Protein AF-A0A3D2U5I5-F1 (afdb_monomer_lite)

pLDDT: mean 93.52, std 5.23, range [62.09, 98.0]

Secondary structure (DSSP, 8-state):
-EEEE-TT--EEEEES---SS---EEE--SS-HHHHHH-GGGTHHHHHHHHTT-EEEEE--TTSGGG--TTSPPHHHHHHHHHHTT--SSHHHHTT-

Radius of gyration: 14.45 Å; chains: 1; bounding box: 34×20×40 Å

Foldseek 3Di:
DDWDFDPLGFIKDKAADDDPDDAAEAEFEDAARVVCVVDCVNCVVQNVVNVVRHMYMYGHAQCHDPNNDPPADHDVSSVVVCVVVVHDRPVVVVSSD

Structure (mmCIF, N/CA/C/O backbone):
data_AF-A0A3D2U5I5-F1
#
_entry.id   AF-A0A3D2U5I5-F1
#
loop_
_atom_site.group_PDB
_atom_site.id
_atom_site.type_symbol
_atom_site.label_atom_id
_atom_site.label_alt_id
_atom_site.label_comp_id
_atom_site.label_asym_id
_atom_site.label_entity_id
_atom_site.label_seq_id
_atom_site.pdbx_PDB_ins_code
_atom_site.Cartn_x
_atom_site.Cartn_y
_atom_site.Cartn_z
_atom_site.occupancy
_atom_site.B_iso_or_equiv
_atom_site.auth_seq_id
_atom_site.auth_comp_id
_atom_site.auth_asym_id
_atom_site.auth_atom_id
_atom_site.pdbx_PDB_model_num
ATOM 1 N N . MET A 1 1 ? -1.326 -9.517 9.869 1.00 94.31 1 MET A N 1
ATOM 2 C CA . MET A 1 1 ? -2.104 -8.443 9.210 1.00 94.31 1 MET A CA 1
ATOM 3 C C . MET A 1 1 ? -3.236 -9.065 8.402 1.00 94.31 1 MET A C 1
ATOM 5 O O . MET A 1 1 ? -3.053 -10.178 7.924 1.00 94.31 1 MET A O 1
ATOM 9 N N . ARG A 1 2 ? -4.397 -8.410 8.249 1.00 96.88 2 ARG A N 1
ATOM 10 C CA . ARG A 1 2 ? -5.424 -8.874 7.295 1.00 96.88 2 ARG A CA 1
ATOM 11 C C . ARG A 1 2 ? -5.092 -8.328 5.914 1.00 96.88 2 ARG A C 1
ATOM 13 O O . ARG A 1 2 ? -4.820 -7.141 5.803 1.00 96.88 2 ARG A O 1
ATOM 20 N N . VAL A 1 3 ? -5.119 -9.168 4.888 1.00 97.06 3 VAL A N 1
ATOM 21 C CA . VAL A 1 3 ? -4.937 -8.729 3.500 1.00 97.06 3 VAL A CA 1
ATOM 22 C C . VAL A 1 3 ? -6.305 -8.670 2.843 1.00 97.06 3 VAL A C 1
ATOM 24 O O . VAL A 1 3 ? -7.016 -9.670 2.804 1.00 97.06 3 VAL A O 1
ATOM 27 N N . LEU A 1 4 ? -6.668 -7.488 2.367 1.00 95.81 4 LEU A N 1
ATOM 28 C CA . LEU A 1 4 ? -7.960 -7.174 1.778 1.00 95.81 4 LEU A CA 1
ATOM 29 C C . LEU A 1 4 ? -7.758 -6.619 0.365 1.00 95.81 4 LEU A C 1
ATOM 31 O O . LEU A 1 4 ? -6.634 -6.354 -0.070 1.00 95.81 4 LEU A O 1
ATOM 35 N N . GLN A 1 5 ? -8.862 -6.454 -0.352 1.00 94.06 5 GLN A N 1
ATOM 36 C CA . GLN A 1 5 ? -8.881 -5.856 -1.677 1.00 94.06 5 GLN A CA 1
ATOM 37 C C . GLN A 1 5 ? -10.080 -4.911 -1.777 1.00 94.06 5 GLN A C 1
ATOM 39 O O . GLN A 1 5 ? -11.144 -5.229 -1.248 1.00 94.06 5 GLN A O 1
ATOM 44 N N . THR A 1 6 ? -9.901 -3.749 -2.406 1.00 91.06 6 THR A N 1
ATOM 45 C CA . THR A 1 6 ? -11.020 -2.871 -2.783 1.00 91.06 6 THR A CA 1
ATOM 46 C C . THR A 1 6 ? -11.841 -3.511 -3.907 1.00 91.06 6 THR A C 1
ATOM 48 O O . THR A 1 6 ? -11.330 -4.362 -4.642 1.00 91.06 6 THR A O 1
ATOM 51 N N . ASP A 1 7 ? -13.083 -3.062 -4.097 1.00 91.38 7 ASP A N 1
ATOM 52 C CA . ASP A 1 7 ? -13.950 -3.539 -5.189 1.00 91.38 7 ASP A CA 1
ATOM 53 C C . ASP A 1 7 ? -13.307 -3.312 -6.571 1.00 91.38 7 ASP A C 1
ATOM 55 O O . ASP A 1 7 ? -13.447 -4.131 -7.478 1.00 91.38 7 ASP A O 1
ATOM 59 N N . ASN A 1 8 ? -12.511 -2.244 -6.697 1.00 86.69 8 ASN A N 1
ATOM 60 C CA . ASN A 1 8 ? -11.788 -1.869 -7.914 1.00 86.69 8 ASN A CA 1
ATOM 61 C C . ASN A 1 8 ? -10.384 -2.507 -8.029 1.00 86.69 8 ASN A C 1
ATOM 63 O O . ASN A 1 8 ? -9.644 -2.224 -8.974 1.00 86.69 8 ASN A O 1
ATOM 67 N N . GLY A 1 9 ? -10.002 -3.388 -7.098 1.00 88.44 9 GLY A N 1
ATOM 68 C CA . GLY A 1 9 ? -8.855 -4.285 -7.257 1.00 88.44 9 GLY A CA 1
ATOM 69 C C . GLY A 1 9 ? -7.554 -3.899 -6.546 1.00 88.44 9 GLY A C 1
ATOM 70 O O . GLY A 1 9 ? -6.567 -4.626 -6.677 1.00 88.44 9 GLY A O 1
ATOM 71 N N . THR A 1 10 ? -7.508 -2.811 -5.773 1.00 90.69 10 THR A N 1
ATOM 72 C CA . THR A 1 10 ? -6.322 -2.463 -4.972 1.00 90.69 10 THR A CA 1
ATOM 73 C C . THR A 1 10 ? -6.191 -3.418 -3.792 1.00 90.69 10 THR A C 1
ATOM 75 O O . THR A 1 10 ? -7.027 -3.424 -2.890 1.00 90.69 10 THR A O 1
ATOM 78 N N . ARG A 1 11 ? -5.121 -4.220 -3.778 1.00 94.12 11 ARG A N 1
ATOM 79 C CA . ARG A 1 11 ? -4.747 -5.077 -2.645 1.00 94.12 11 ARG A CA 1
ATOM 80 C C . ARG A 1 11 ? -4.055 -4.250 -1.563 1.00 94.12 11 ARG A C 1
ATOM 82 O O . ARG A 1 11 ? -3.121 -3.511 -1.861 1.00 94.12 11 ARG A O 1
ATOM 89 N N . PHE A 1 12 ? -4.459 -4.431 -0.309 1.00 95.75 12 PHE A N 1
ATOM 90 C CA . PHE A 1 12 ? -3.869 -3.730 0.829 1.00 95.75 12 PHE A CA 1
ATOM 91 C C . PHE A 1 12 ? -3.838 -4.598 2.093 1.00 95.75 12 PHE A C 1
ATOM 93 O O . PHE A 1 12 ? -4.630 -5.524 2.265 1.00 95.75 12 PHE A O 1
ATOM 100 N N . GLY A 1 13 ? -2.897 -4.306 2.984 1.00 96.94 13 GLY A N 1
ATOM 101 C CA . GLY A 1 13 ? -2.819 -4.858 4.329 1.00 96.94 13 GLY A CA 1
ATOM 102 C C . GLY A 1 13 ? -3.473 -3.928 5.351 1.00 96.94 13 GLY A C 1
ATOM 103 O O . GLY A 1 13 ? -3.371 -2.708 5.238 1.00 96.94 13 GLY A O 1
ATOM 104 N N . LEU A 1 14 ? -4.140 -4.509 6.350 1.00 97.56 14 LEU A N 1
ATOM 105 C CA . LEU A 1 14 ? -4.865 -3.803 7.403 1.00 97.56 14 LEU A CA 1
ATOM 106 C C . LEU A 1 14 ? -4.572 -4.394 8.792 1.00 97.56 14 LEU A C 1
ATOM 108 O O . LEU A 1 14 ? -4.767 -5.597 9.025 1.00 97.56 14 LEU A O 1
ATOM 112 N N . PHE A 1 15 ? -4.195 -3.532 9.738 1.00 97.62 15 PHE A N 1
ATOM 113 C CA . PHE A 1 15 ? -4.412 -3.769 11.170 1.00 97.62 15 PHE A CA 1
ATOM 114 C C . PHE A 1 15 ? -5.477 -2.824 11.724 1.00 97.62 15 PHE A C 1
ATOM 116 O O . PHE A 1 15 ? -5.724 -1.747 11.180 1.00 97.62 15 PHE A O 1
ATOM 123 N N . GLY A 1 16 ? -6.082 -3.242 12.835 1.00 95.81 16 GLY A N 1
ATOM 124 C CA . GLY A 1 16 ? -7.203 -2.546 13.451 1.00 95.81 16 GLY A CA 1
ATOM 125 C C . GLY A 1 16 ? -8.528 -2.922 12.804 1.00 95.81 16 GLY A C 1
ATOM 126 O O . GLY A 1 16 ? -8.584 -3.639 11.799 1.00 95.81 16 GLY A O 1
ATOM 127 N N . GLU A 1 17 ? -9.609 -2.451 13.408 1.00 93.38 17 GLU A N 1
ATOM 128 C CA . GLU A 1 17 ? -10.974 -2.671 12.946 1.00 93.38 17 GLU A CA 1
ATOM 129 C C . GLU A 1 17 ? -11.660 -1.334 12.720 1.00 93.38 17 GLU A C 1
ATOM 131 O O . GLU A 1 17 ? -11.570 -0.423 13.545 1.00 93.38 17 GLU A O 1
ATOM 136 N N . ARG A 1 18 ? -12.358 -1.216 11.587 1.00 86.25 18 ARG A N 1
ATOM 137 C CA . ARG A 1 18 ? -13.132 -0.021 11.273 1.00 86.25 18 ARG A CA 1
ATOM 138 C C . ARG A 1 18 ? -14.289 0.086 12.261 1.00 86.25 18 ARG A C 1
ATOM 140 O O . ARG A 1 18 ? -15.181 -0.760 12.270 1.00 86.25 18 ARG A O 1
ATOM 147 N N . LYS A 1 19 ? -14.285 1.143 13.067 1.00 87.19 19 LYS A N 1
ATOM 148 C CA . LYS A 1 19 ? -15.392 1.475 13.966 1.00 87.19 19 LYS A CA 1
ATOM 149 C C . LYS A 1 19 ? -16.465 2.274 13.216 1.00 87.19 19 LYS A C 1
ATOM 151 O O . LYS A 1 19 ? -16.240 2.767 12.112 1.00 87.19 19 LYS A O 1
ATOM 156 N N . LYS A 1 20 ? -17.654 2.393 13.819 1.00 86.56 20 LYS A N 1
ATOM 157 C CA . LYS A 1 20 ? -18.737 3.258 13.303 1.00 86.56 20 LYS A CA 1
ATOM 158 C C . LYS A 1 20 ? -18.367 4.745 13.366 1.00 86.56 20 LYS A C 1
ATOM 160 O O . LYS A 1 20 ? -18.880 5.540 12.590 1.00 86.56 20 LYS A O 1
ATOM 165 N N . THR A 1 21 ? -17.488 5.107 14.296 1.00 87.44 21 THR A N 1
ATOM 166 C CA . THR A 1 21 ? -16.892 6.438 14.429 1.00 87.44 21 THR A CA 1
ATOM 167 C C . THR A 1 21 ? -15.617 6.542 13.593 1.00 87.44 21 THR A C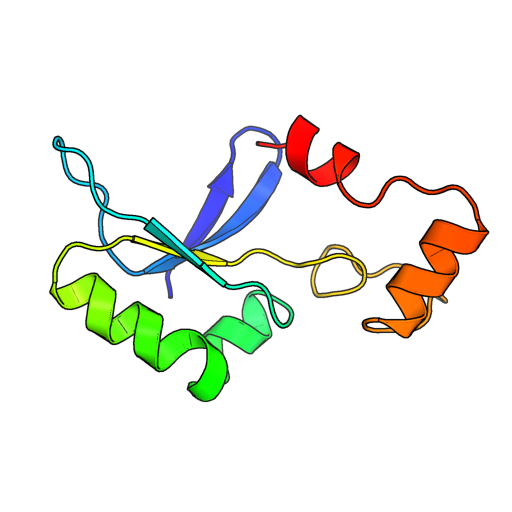 1
ATOM 169 O O . THR A 1 21 ? -15.019 5.522 13.250 1.00 87.44 21 THR A O 1
ATOM 172 N N . SER A 1 22 ? -15.168 7.765 13.297 1.00 90.06 22 SER A N 1
ATOM 173 C CA . SER A 1 22 ? -13.877 7.978 12.631 1.00 90.06 22 SER A CA 1
ATOM 174 C C . SER A 1 22 ? -12.735 7.345 13.437 1.00 90.06 22 SER A C 1
ATOM 176 O O . SER A 1 22 ? -12.683 7.498 14.660 1.00 90.06 22 SER A O 1
ATOM 178 N N . SER A 1 23 ? -11.837 6.642 12.747 1.00 94.25 23 SER A N 1
ATOM 179 C CA . SER A 1 23 ? -10.591 6.117 13.305 1.00 94.25 23 SER A CA 1
ATOM 180 C C . SER A 1 23 ? -9.417 6.840 12.648 1.00 94.25 23 SER A C 1
ATOM 182 O O . SER A 1 23 ? -9.366 6.900 11.414 1.00 94.25 23 SER A O 1
ATOM 184 N N . PRO A 1 24 ? -8.449 7.357 13.424 1.00 95.94 24 PRO A N 1
ATOM 185 C CA . PRO A 1 24 ? -7.210 7.851 12.843 1.00 95.94 24 PRO A CA 1
ATOM 186 C C . PRO A 1 24 ? -6.529 6.718 12.066 1.00 95.94 24 PRO A C 1
ATOM 188 O O . PRO A 1 24 ? -6.542 5.559 12.489 1.00 95.94 24 PRO A O 1
ATOM 191 N N . THR A 1 25 ? -5.990 7.046 10.893 1.00 96.81 25 THR A N 1
ATOM 192 C CA . THR A 1 25 ? -5.433 6.058 9.963 1.00 96.81 25 THR A CA 1
ATOM 193 C C . THR A 1 25 ? -3.975 6.377 9.673 1.00 96.81 25 THR A C 1
ATOM 195 O O . THR A 1 25 ? -3.653 7.480 9.236 1.00 96.81 25 THR A O 1
ATOM 198 N N . PHE A 1 26 ? -3.101 5.404 9.911 1.00 96.81 26 PHE A N 1
ATOM 199 C CA . PHE A 1 26 ? -1.677 5.477 9.635 1.00 96.81 26 PHE A CA 1
ATOM 200 C C . PHE A 1 26 ? -1.349 4.681 8.370 1.00 96.81 26 PHE A C 1
ATOM 202 O O . PHE A 1 26 ? -1.509 3.461 8.332 1.00 96.81 26 PHE A O 1
ATOM 209 N N . PHE A 1 27 ? -0.900 5.380 7.331 1.00 95.62 27 PHE A N 1
ATOM 210 C CA . PHE A 1 27 ? -0.488 4.775 6.068 1.00 95.62 27 PHE A CA 1
ATOM 211 C C . PHE A 1 27 ? 1.027 4.574 6.049 1.00 95.62 27 PHE A C 1
ATOM 213 O O . PHE A 1 27 ? 1.773 5.528 6.268 1.00 95.62 27 PHE A O 1
ATOM 220 N N . VAL A 1 28 ? 1.480 3.352 5.763 1.00 96.25 28 VAL A N 1
ATOM 221 C CA . VAL A 1 28 ? 2.909 3.023 5.653 1.00 96.25 28 VAL A CA 1
ATOM 222 C C . VAL A 1 28 ? 3.169 2.223 4.387 1.00 96.25 28 VAL A C 1
ATOM 224 O O . VAL A 1 28 ? 2.607 1.146 4.188 1.00 96.25 28 VAL A O 1
ATOM 227 N N . PHE A 1 29 ? 4.068 2.731 3.549 1.00 92.81 29 PHE A N 1
ATOM 228 C CA . PHE A 1 29 ? 4.446 2.138 2.269 1.00 92.81 29 PHE A CA 1
ATOM 229 C C . PHE A 1 29 ? 5.968 1.989 2.241 1.00 92.81 29 PHE A C 1
ATOM 231 O O . PHE A 1 29 ? 6.677 2.992 2.202 1.00 92.81 29 PHE A O 1
ATOM 238 N N . ALA A 1 30 ? 6.475 0.756 2.307 1.00 94.00 30 ALA A N 1
ATOM 239 C CA . ALA A 1 30 ? 7.921 0.508 2.354 1.00 94.00 30 ALA A CA 1
ATOM 240 C C . ALA A 1 30 ? 8.365 -0.632 1.430 1.00 94.00 30 ALA A C 1
ATOM 242 O O . ALA A 1 30 ? 9.372 -0.506 0.743 1.00 94.00 30 ALA A O 1
ATOM 243 N N . THR A 1 31 ? 7.609 -1.728 1.396 1.00 95.75 31 THR A N 1
ATOM 244 C CA . THR A 1 31 ? 7.850 -2.892 0.535 1.00 95.75 31 THR A CA 1
ATOM 245 C C . THR A 1 31 ? 6.511 -3.565 0.194 1.00 95.75 31 THR A C 1
ATOM 247 O O . THR A 1 31 ? 5.455 -3.002 0.480 1.00 95.75 31 THR A O 1
ATOM 250 N N . SER A 1 32 ? 6.531 -4.744 -0.432 1.00 96.38 32 SER A N 1
ATOM 251 C CA . SER A 1 32 ? 5.333 -5.528 -0.748 1.00 96.38 32 SER A CA 1
ATOM 252 C C . SER A 1 32 ? 4.487 -5.811 0.498 1.00 96.38 32 SER A C 1
ATOM 254 O O . SER A 1 32 ? 5.027 -6.025 1.579 1.00 96.38 32 SER A O 1
ATOM 256 N N . VAL A 1 33 ? 3.163 -5.895 0.361 1.00 97.44 33 VAL A N 1
ATOM 257 C CA . VAL A 1 33 ? 2.240 -6.249 1.458 1.00 97.44 33 VAL A CA 1
ATOM 258 C C . VAL A 1 33 ? 2.643 -7.561 2.137 1.00 97.44 33 VAL A C 1
ATOM 260 O O . VAL A 1 33 ? 2.469 -7.709 3.348 1.00 97.44 33 VAL A O 1
ATOM 263 N N . ASP A 1 34 ? 3.201 -8.504 1.377 1.00 97.31 34 ASP A N 1
ATOM 264 C CA . ASP A 1 34 ? 3.677 -9.781 1.907 1.00 97.31 34 ASP A CA 1
ATOM 265 C C . ASP A 1 34 ? 4.907 -9.597 2.803 1.00 97.31 34 ASP A C 1
ATOM 267 O O . ASP A 1 34 ? 4.932 -10.119 3.919 1.00 97.31 34 ASP A O 1
ATOM 271 N N . ASP A 1 35 ? 5.877 -8.783 2.385 1.00 97.31 35 ASP A N 1
ATOM 272 C CA . ASP A 1 35 ? 7.044 -8.451 3.206 1.00 97.31 35 ASP A CA 1
ATOM 273 C C . ASP A 1 35 ? 6.671 -7.581 4.414 1.00 97.31 35 ASP A C 1
ATOM 275 O O . ASP A 1 35 ? 7.183 -7.808 5.510 1.00 97.31 35 ASP A O 1
ATOM 279 N N . MET A 1 36 ? 5.730 -6.643 4.255 1.00 97.56 36 MET A N 1
ATOM 280 C CA . MET A 1 36 ? 5.175 -5.854 5.362 1.00 97.56 36 MET A CA 1
ATOM 281 C C . MET A 1 36 ? 4.520 -6.765 6.419 1.00 97.56 36 MET A C 1
ATOM 283 O O . MET A 1 36 ? 4.596 -6.486 7.614 1.00 97.56 36 MET A O 1
ATOM 287 N N . ASN A 1 37 ? 3.880 -7.869 6.002 1.00 95.69 37 ASN A N 1
ATOM 288 C CA . ASN A 1 37 ? 3.295 -8.863 6.910 1.00 95.69 37 ASN A CA 1
ATOM 289 C C . ASN A 1 37 ? 4.341 -9.812 7.516 1.00 95.69 37 ASN A C 1
ATOM 291 O O . ASN A 1 37 ? 4.118 -10.344 8.602 1.00 95.69 37 ASN A O 1
ATOM 295 N N . LYS A 1 38 ? 5.441 -10.061 6.800 1.00 96.69 38 LYS A N 1
ATOM 296 C CA . LYS A 1 38 ? 6.485 -11.009 7.197 1.00 96.69 38 LYS A CA 1
ATOM 297 C C . LYS A 1 38 ? 7.480 -10.408 8.186 1.00 96.69 38 LYS A C 1
ATOM 299 O O . LYS A 1 38 ? 7.865 -11.090 9.132 1.00 96.69 38 LYS A O 1
ATOM 304 N N . TYR A 1 39 ? 7.921 -9.172 7.962 1.00 96.69 39 TYR A N 1
ATOM 305 C CA . TYR A 1 39 ? 8.962 -8.542 8.770 1.00 96.69 39 TYR A CA 1
ATOM 306 C C . TYR A 1 39 ? 8.369 -7.515 9.729 1.00 96.69 39 TYR A C 1
ATOM 308 O O . TYR A 1 39 ? 7.76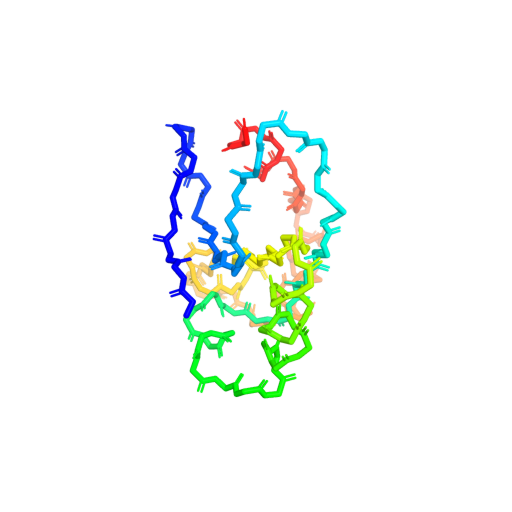5 -6.521 9.324 1.00 96.69 39 TYR A O 1
ATOM 316 N N . GLU A 1 40 ? 8.581 -7.746 11.023 1.00 94.62 40 GLU A N 1
ATOM 317 C CA . GLU A 1 40 ? 7.952 -6.956 12.085 1.00 94.62 40 GLU A CA 1
ATOM 318 C C . GLU A 1 40 ? 8.354 -5.482 12.063 1.00 94.62 40 GLU A C 1
ATOM 320 O O . GLU A 1 40 ? 7.520 -4.628 12.351 1.00 94.62 40 GLU A O 1
ATOM 325 N N . VAL A 1 41 ? 9.581 -5.172 11.629 1.00 96.06 41 VAL A N 1
ATOM 326 C CA . VAL A 1 41 ? 10.108 -3.797 11.548 1.00 96.06 41 VAL A CA 1
ATOM 327 C C . VAL A 1 41 ? 9.189 -2.838 10.782 1.00 96.06 41 VAL A C 1
ATOM 329 O O . VAL A 1 41 ? 9.160 -1.645 11.065 1.00 96.06 41 VAL A O 1
ATOM 332 N N . TYR A 1 42 ? 8.402 -3.346 9.832 1.00 95.56 42 TYR A N 1
ATOM 333 C CA . TYR A 1 42 ? 7.507 -2.525 9.019 1.00 95.56 42 TYR A CA 1
ATOM 334 C C . TYR A 1 42 ? 6.102 -2.358 9.601 1.00 95.56 42 TYR A C 1
ATOM 336 O O . TYR A 1 42 ? 5.340 -1.498 9.147 1.00 95.56 42 TYR A O 1
ATOM 344 N N . SER A 1 43 ? 5.724 -3.201 10.560 1.00 95.56 43 SER A N 1
ATOM 345 C CA . SER A 1 43 ? 4.324 -3.417 10.922 1.00 95.56 43 SER A CA 1
ATOM 346 C C . SER A 1 43 ? 4.072 -3.404 12.436 1.00 95.56 43 SER A C 1
ATOM 348 O O . SER A 1 43 ? 2.921 -3.278 12.859 1.00 95.56 43 SER A O 1
ATOM 350 N N . GLU A 1 44 ? 5.127 -3.412 13.257 1.00 96.62 44 GLU A N 1
ATOM 351 C CA . GLU A 1 44 ? 5.066 -3.341 14.719 1.00 96.62 44 GLU A CA 1
ATOM 352 C C . GLU A 1 44 ? 4.329 -2.090 15.211 1.00 96.62 44 GLU A C 1
ATOM 354 O O . GLU A 1 44 ? 3.344 -2.210 15.938 1.00 96.62 44 GLU A O 1
ATOM 359 N N . THR A 1 45 ? 4.713 -0.897 14.744 1.00 95.88 45 THR A N 1
ATOM 360 C CA . THR A 1 45 ? 4.023 0.352 15.111 1.00 95.88 45 THR A CA 1
ATOM 361 C C . THR A 1 45 ? 2.539 0.307 14.744 1.00 95.88 45 THR A C 1
ATOM 363 O O . THR A 1 45 ? 1.687 0.712 15.531 1.00 95.88 45 THR A O 1
ATOM 366 N N . GLY A 1 46 ? 2.205 -0.230 13.567 1.00 96.19 46 GLY A N 1
ATOM 367 C CA . GLY A 1 46 ? 0.820 -0.382 13.123 1.00 96.19 46 GLY A CA 1
ATOM 368 C C . GLY A 1 46 ? 0.002 -1.316 14.009 1.00 96.19 46 GLY A C 1
ATOM 369 O O . GLY A 1 46 ? -1.144 -1.018 14.343 1.00 96.19 46 GLY A O 1
ATOM 370 N N . ARG A 1 47 ? 0.606 -2.433 14.422 1.00 96.38 47 ARG A N 1
ATOM 371 C CA . ARG A 1 47 ? 0.013 -3.408 15.340 1.00 96.38 47 ARG A CA 1
ATOM 372 C C . ARG A 1 47 ? -0.245 -2.805 16.721 1.00 96.38 47 ARG A C 1
ATOM 374 O O . ARG A 1 47 ? -1.306 -3.065 17.285 1.00 96.38 47 ARG A O 1
ATOM 381 N N . GLU A 1 48 ? 0.662 -1.984 17.245 1.00 97.69 48 GLU A N 1
ATOM 382 C CA . GLU A 1 48 ? 0.462 -1.309 18.535 1.00 97.69 48 GLU A CA 1
ATOM 383 C C . GLU A 1 48 ? -0.608 -0.213 18.462 1.00 97.69 48 GLU A C 1
ATOM 385 O O . GLU A 1 48 ? -1.513 -0.174 19.296 1.00 97.69 48 GLU A O 1
ATOM 390 N N . LEU A 1 49 ? -0.583 0.628 17.425 1.00 96.81 49 LEU A N 1
ATOM 391 C CA . LEU A 1 49 ? -1.603 1.662 17.224 1.00 96.81 49 LEU A CA 1
ATOM 392 C C . LEU A 1 49 ? -3.002 1.062 17.017 1.00 96.81 49 LEU A C 1
ATOM 394 O O . LEU A 1 49 ? -3.994 1.604 17.513 1.00 96.81 49 LEU A O 1
ATOM 398 N N . ALA A 1 50 ? -3.098 -0.091 16.350 1.00 96.50 50 ALA A N 1
ATOM 399 C CA . ALA A 1 50 ? -4.360 -0.801 16.167 1.00 96.50 50 ALA A CA 1
ATOM 400 C C . ALA A 1 50 ? -5.040 -1.172 17.495 1.00 96.50 50 ALA A C 1
ATOM 402 O O . ALA A 1 50 ? -6.265 -1.069 17.602 1.00 96.50 50 ALA A O 1
ATOM 403 N N . LYS A 1 51 ? -4.267 -1.523 18.535 1.00 95.94 51 LYS A N 1
ATOM 404 C CA . LYS A 1 51 ? -4.800 -1.776 19.889 1.00 95.94 51 LYS A CA 1
ATOM 405 C C . LYS A 1 51 ? -5.444 -0.527 20.502 1.00 95.94 51 LYS A C 1
ATOM 407 O O . LYS A 1 51 ? -6.339 -0.645 21.331 1.00 95.94 51 LYS A O 1
ATOM 412 N N . GLN A 1 52 ? -5.040 0.664 20.056 1.00 95.62 52 GLN A N 1
ATOM 413 C CA . GLN A 1 52 ? -5.593 1.953 20.481 1.00 95.62 52 GLN A CA 1
ATOM 414 C C . GLN A 1 52 ? -6.732 2.455 19.574 1.00 95.62 52 GLN A C 1
ATOM 416 O O . GLN A 1 52 ? -7.200 3.582 19.714 1.00 95.62 52 GLN A O 1
ATOM 421 N N . GLY A 1 53 ? -7.213 1.629 18.640 1.00 95.44 53 GLY A N 1
ATOM 422 C CA . GLY A 1 53 ? -8.326 1.972 17.752 1.00 95.44 53 GLY A CA 1
ATOM 423 C C . GLY A 1 53 ? -7.936 2.738 16.487 1.00 95.44 53 GLY A C 1
ATOM 424 O O . GLY A 1 53 ? -8.831 3.228 15.790 1.00 95.44 53 GLY A O 1
ATOM 425 N N . TRP A 1 54 ? -6.639 2.820 16.180 1.00 97.25 54 TRP A N 1
ATOM 426 C CA . TRP A 1 54 ? -6.167 3.287 14.881 1.00 97.25 54 TRP A CA 1
ATOM 427 C C . TRP A 1 54 ? -6.378 2.219 13.810 1.00 97.25 54 TRP A C 1
ATOM 429 O O . TRP A 1 54 ? -6.442 1.019 14.089 1.00 97.25 54 TRP A O 1
ATOM 439 N N . LEU A 1 55 ? -6.430 2.668 12.563 1.00 98.00 55 LEU A N 1
ATOM 440 C CA . LEU A 1 55 ? -6.236 1.809 11.406 1.00 98.00 55 LEU A CA 1
ATOM 441 C C . LEU A 1 55 ? -4.793 1.953 10.937 1.00 98.00 55 LEU A C 1
ATOM 443 O O . LEU A 1 55 ? -4.278 3.062 10.841 1.00 98.00 55 LEU A O 1
ATOM 447 N N . TYR A 1 56 ? -4.151 0.839 10.620 1.00 97.62 56 TYR A N 1
ATOM 448 C CA . TYR A 1 56 ? -2.886 0.840 9.893 1.00 97.62 56 TYR A CA 1
ATOM 449 C C . TYR A 1 56 ? -3.128 0.250 8.516 1.00 97.62 56 TYR A C 1
ATOM 451 O O . TYR A 1 56 ? -3.699 -0.839 8.421 1.00 97.62 56 TYR A O 1
ATOM 459 N N . VAL A 1 57 ? -2.684 0.947 7.475 1.00 97.00 57 VAL A N 1
ATOM 460 C CA . VAL A 1 57 ? -2.892 0.552 6.082 1.00 97.00 57 VAL A CA 1
ATOM 461 C C . VAL A 1 57 ? -1.562 0.531 5.337 1.00 97.00 57 VAL A C 1
ATOM 463 O O . VAL A 1 57 ? -0.778 1.476 5.406 1.00 97.00 57 VAL A O 1
ATOM 466 N N . THR A 1 58 ? -1.334 -0.536 4.578 1.00 97.19 58 THR A N 1
ATOM 467 C CA . THR A 1 58 ? -0.213 -0.660 3.640 1.00 97.19 58 THR A CA 1
ATOM 468 C C . THR A 1 58 ? -0.697 -1.226 2.309 1.00 97.19 58 THR A C 1
ATOM 470 O O . THR A 1 58 ? -1.718 -1.904 2.269 1.00 97.19 58 THR A O 1
ATOM 473 N N . LEU A 1 59 ? 0.009 -0.971 1.217 1.00 94.94 59 LEU A N 1
ATOM 474 C CA . LEU A 1 59 ? -0.277 -1.504 -0.118 1.00 94.94 59 LEU A CA 1
ATOM 475 C C . LEU A 1 59 ? 1.043 -1.796 -0.826 1.00 94.94 59 LEU A C 1
ATOM 477 O O . LEU A 1 59 ? 2.079 -1.328 -0.362 1.00 94.94 59 LEU A O 1
ATOM 481 N N . ASP A 1 60 ? 0.999 -2.546 -1.926 1.00 94.38 60 ASP A N 1
ATOM 482 C CA . ASP A 1 60 ? 2.165 -2.793 -2.780 1.00 94.38 60 ASP A CA 1
ATOM 483 C C . ASP A 1 60 ? 2.563 -1.480 -3.484 1.00 94.38 60 ASP A C 1
ATOM 485 O O . ASP A 1 60 ? 1.829 -1.047 -4.375 1.00 94.38 60 ASP A O 1
ATOM 489 N N . PRO A 1 61 ? 3.675 -0.808 -3.118 1.00 93.38 61 PRO A N 1
ATOM 490 C CA . PRO A 1 61 ? 4.079 0.425 -3.790 1.00 93.38 61 PRO A CA 1
ATOM 491 C C . PRO A 1 61 ? 4.562 0.122 -5.216 1.00 93.38 61 PRO A C 1
ATOM 493 O O . PRO A 1 61 ? 4.813 -1.046 -5.534 1.00 93.38 61 PRO A O 1
ATOM 496 N N . PRO A 1 62 ? 4.789 1.146 -6.064 1.00 93.50 62 PRO A N 1
ATOM 497 C CA . PRO A 1 62 ? 5.316 0.922 -7.398 1.00 93.50 62 PRO A CA 1
ATOM 498 C C . PRO A 1 62 ? 6.527 -0.013 -7.403 1.00 93.50 62 PRO A C 1
ATOM 500 O O . PRO A 1 62 ? 7.413 0.110 -6.552 1.00 93.50 62 PRO A O 1
ATOM 503 N N . CYS A 1 63 ? 6.580 -0.936 -8.358 1.00 94.69 63 CYS A N 1
ATOM 504 C CA . CYS A 1 63 ? 7.682 -1.896 -8.520 1.00 94.69 63 CYS A CA 1
ATOM 505 C C . CYS A 1 63 ? 7.842 -2.926 -7.379 1.00 94.69 63 CYS A C 1
ATOM 507 O O . CYS A 1 63 ? 8.865 -3.612 -7.329 1.00 94.69 63 CYS A O 1
ATOM 509 N N . HIS A 1 64 ? 6.864 -3.070 -6.479 1.00 94.94 64 HIS A N 1
ATOM 510 C CA . HIS A 1 64 ? 6.863 -4.086 -5.417 1.00 94.94 64 HIS A CA 1
ATOM 511 C C . HIS A 1 64 ? 5.647 -5.005 -5.521 1.00 94.94 64 HIS A C 1
ATOM 513 O O . HIS A 1 64 ? 4.613 -4.627 -6.071 1.00 94.94 64 HIS A O 1
ATOM 519 N N . GLY A 1 65 ? 5.747 -6.194 -4.920 1.00 94.00 65 GLY A N 1
ATOM 520 C CA . GLY A 1 65 ? 4.622 -7.117 -4.777 1.00 94.00 65 GLY A CA 1
ATOM 521 C C . GLY A 1 65 ? 3.917 -7.366 -6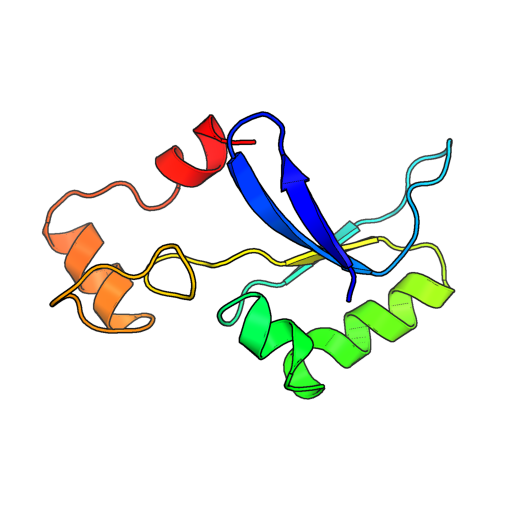.108 1.00 94.00 65 GLY A C 1
ATOM 522 O O . GLY A 1 65 ? 4.545 -7.764 -7.087 1.00 94.00 65 GLY A O 1
ATOM 523 N N . ARG A 1 66 ? 2.606 -7.112 -6.159 1.00 92.38 66 ARG A N 1
ATOM 524 C CA . ARG A 1 66 ? 1.812 -7.288 -7.386 1.00 92.38 66 ARG A CA 1
ATOM 525 C C . ARG A 1 66 ? 1.946 -6.157 -8.404 1.00 92.38 66 ARG A C 1
ATOM 527 O O . ARG A 1 66 ? 1.431 -6.298 -9.509 1.00 92.38 66 ARG A O 1
ATOM 534 N N . ASP A 1 67 ? 2.596 -5.054 -8.051 1.00 92.44 67 ASP A N 1
ATOM 535 C CA . ASP A 1 67 ? 2.872 -3.967 -8.987 1.00 92.44 67 ASP A CA 1
ATOM 536 C C . ASP A 1 67 ? 4.198 -4.161 -9.745 1.00 92.44 67 ASP A C 1
ATOM 538 O O . ASP A 1 67 ? 4.428 -3.493 -10.751 1.00 92.44 67 ASP A O 1
ATOM 542 N N . SER A 1 68 ? 5.061 -5.092 -9.323 1.00 93.00 68 SER A N 1
ATOM 543 C CA . SER A 1 68 ? 6.306 -5.410 -10.034 1.00 93.00 68 SER A CA 1
ATOM 544 C C . SER A 1 68 ? 6.054 -5.930 -11.459 1.00 93.00 68 SER A C 1
ATOM 546 O O . SER A 1 68 ? 5.234 -6.823 -11.683 1.00 93.00 68 SER A O 1
ATOM 548 N N . LYS A 1 69 ? 6.820 -5.424 -12.429 1.00 93.38 69 LYS A N 1
ATOM 549 C CA . LYS A 1 69 ? 6.807 -5.847 -13.838 1.00 93.38 69 LYS A CA 1
ATOM 550 C C . LYS A 1 69 ? 8.064 -6.645 -14.184 1.00 93.38 69 LYS A C 1
ATOM 552 O O . LYS A 1 69 ? 9.149 -6.422 -13.655 1.00 93.38 69 LYS A O 1
ATOM 557 N N . LYS A 1 70 ? 7.950 -7.587 -15.123 1.00 94.44 70 LYS A N 1
ATOM 558 C CA . LYS A 1 70 ? 9.109 -8.360 -15.591 1.00 94.44 70 LYS A CA 1
ATOM 559 C C . LYS A 1 70 ? 10.097 -7.442 -16.319 1.00 94.44 70 LYS A C 1
ATOM 561 O O . LYS A 1 70 ? 9.723 -6.789 -17.286 1.00 94.44 70 LYS A O 1
ATOM 566 N N . GLY A 1 71 ? 11.359 -7.467 -15.896 1.00 91.75 71 GLY A N 1
ATOM 567 C CA . GLY A 1 71 ? 12.450 -6.740 -16.550 1.00 91.75 71 GLY A CA 1
ATOM 568 C C . GLY A 1 71 ? 12.624 -5.289 -16.100 1.00 91.75 71 GLY A C 1
ATOM 569 O O . GLY A 1 71 ? 13.557 -4.641 -16.566 1.00 91.75 71 GLY A O 1
ATOM 570 N N . GLU A 1 72 ? 11.788 -4.784 -15.187 1.00 94.69 72 GLU A N 1
ATOM 571 C CA . GLU A 1 72 ? 12.028 -3.477 -14.571 1.00 94.69 72 GLU A CA 1
ATOM 572 C C . GLU A 1 72 ? 12.964 -3.603 -13.351 1.00 94.69 72 GLU A C 1
ATOM 574 O O . GLU A 1 72 ? 12.973 -4.645 -12.685 1.00 94.69 72 GLU A O 1
ATOM 579 N N . PRO A 1 73 ? 13.758 -2.567 -13.026 1.00 96.00 73 PRO A N 1
ATOM 580 C CA . PRO A 1 73 ? 14.521 -2.543 -11.782 1.00 96.00 73 PRO A CA 1
ATOM 581 C C . PRO A 1 73 ? 13.595 -2.529 -10.558 1.00 96.00 73 PRO A C 1
ATOM 583 O O . PRO A 1 73 ? 12.499 -1.979 -10.602 1.00 96.00 73 PRO A O 1
ATOM 586 N N . ALA A 1 74 ? 14.048 -3.076 -9.433 1.00 92.19 74 ALA A N 1
ATOM 587 C CA . ALA A 1 74 ? 13.285 -3.027 -8.189 1.00 92.19 74 ALA A CA 1
ATOM 588 C C . ALA A 1 74 ? 13.364 -1.643 -7.513 1.00 92.19 74 ALA A C 1
ATOM 590 O O . ALA A 1 74 ? 14.236 -0.825 -7.824 1.00 92.19 74 ALA A O 1
ATOM 591 N N . THR A 1 75 ? 12.475 -1.426 -6.538 1.00 91.62 75 THR A N 1
ATOM 592 C CA . THR A 1 75 ? 12.515 -0.303 -5.583 1.00 91.62 75 THR A CA 1
ATOM 593 C C . THR A 1 75 ? 12.612 1.075 -6.261 1.00 91.62 75 THR A C 1
ATOM 595 O O . THR A 1 75 ? 12.048 1.284 -7.334 1.00 91.62 75 THR A O 1
ATOM 598 N N . LEU A 1 76 ? 13.311 2.039 -5.654 1.00 94.06 76 LEU A N 1
ATOM 599 C CA . LEU A 1 76 ? 13.445 3.405 -6.163 1.00 94.06 76 LEU A CA 1
ATOM 600 C C . LEU A 1 76 ? 14.086 3.467 -7.556 1.00 94.06 76 LEU A C 1
ATOM 602 O O . LEU A 1 76 ? 13.780 4.373 -8.332 1.00 94.06 76 LEU A O 1
ATOM 606 N N . SER A 1 77 ? 14.938 2.504 -7.915 1.00 96.69 77 SER A N 1
ATOM 607 C CA . SER A 1 77 ? 15.475 2.419 -9.277 1.00 96.69 77 SER A CA 1
ATOM 608 C C . SER A 1 77 ? 14.385 2.085 -10.298 1.00 96.69 77 SER A C 1
ATOM 610 O O . SER A 1 77 ? 14.394 2.640 -11.396 1.00 96.69 77 SER A O 1
ATOM 612 N N . GLY A 1 78 ? 13.417 1.243 -9.930 1.00 96.25 78 GLY A N 1
ATOM 613 C CA . GLY A 1 78 ? 12.222 0.981 -10.733 1.00 96.25 78 GLY A CA 1
ATOM 614 C C . GLY A 1 78 ? 11.345 2.216 -10.889 1.00 96.25 78 GLY A C 1
ATOM 615 O O . GLY A 1 78 ? 10.881 2.524 -11.985 1.00 96.25 78 GLY A O 1
ATOM 616 N N . TRP A 1 79 ? 11.199 3.000 -9.819 1.00 95.00 79 TRP A N 1
ATOM 617 C CA . TRP A 1 79 ? 10.434 4.248 -9.861 1.00 95.00 79 TRP A CA 1
ATOM 618 C C . TRP A 1 79 ? 11.081 5.234 -10.831 1.00 95.00 79 TRP A C 1
ATOM 620 O O . TRP A 1 79 ? 10.410 5.784 -11.701 1.00 95.00 79 TRP A O 1
ATOM 630 N N . ALA A 1 80 ? 12.403 5.402 -10.736 1.00 96.06 80 ALA A N 1
ATOM 631 C CA . ALA A 1 80 ? 13.162 6.237 -11.657 1.00 96.06 80 ALA A CA 1
ATOM 632 C C . ALA A 1 80 ? 13.055 5.740 -13.109 1.00 96.06 80 ALA A C 1
ATOM 634 O O . ALA A 1 80 ? 12.941 6.560 -14.017 1.00 96.06 80 ALA A O 1
ATOM 635 N N . HIS A 1 81 ? 13.075 4.423 -13.337 1.00 96.25 81 HIS A N 1
ATOM 636 C CA . HIS A 1 81 ? 12.878 3.831 -14.663 1.00 96.25 81 HIS A CA 1
ATOM 637 C C . HIS A 1 81 ? 11.510 4.206 -15.251 1.00 96.25 81 HIS A C 1
ATOM 639 O O . HIS A 1 81 ? 11.445 4.748 -16.352 1.00 96.25 81 HIS A O 1
ATOM 645 N N . ARG A 1 82 ? 10.432 3.997 -14.491 1.00 96.19 82 ARG A N 1
ATOM 646 C CA . ARG A 1 82 ? 9.061 4.319 -14.911 1.00 96.19 82 ARG A CA 1
ATOM 647 C C . ARG A 1 82 ? 8.866 5.808 -15.190 1.00 96.19 82 ARG A C 1
ATOM 649 O O . ARG A 1 82 ? 8.344 6.170 -16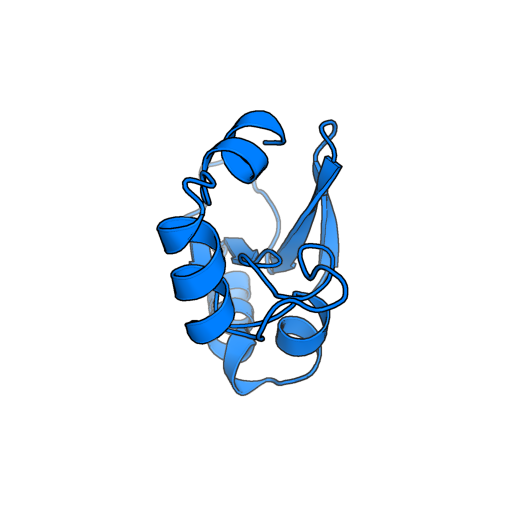.240 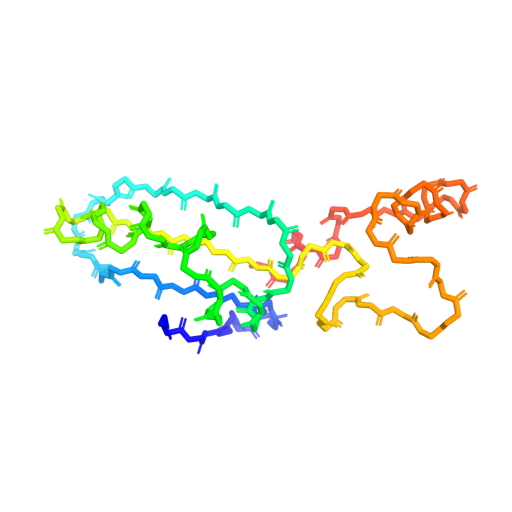1.00 96.19 82 ARG A O 1
ATOM 656 N N . VAL A 1 83 ? 9.359 6.677 -14.304 1.00 96.38 83 VAL A N 1
ATOM 657 C CA . VAL A 1 83 ? 9.281 8.138 -14.488 1.00 96.38 83 VAL A CA 1
ATOM 658 C C . VAL A 1 83 ? 10.029 8.580 -15.747 1.00 96.38 83 VAL A C 1
ATOM 660 O O . VAL A 1 83 ? 9.504 9.379 -16.518 1.00 96.38 83 VAL A O 1
ATOM 663 N N . LYS A 1 84 ? 11.227 8.035 -16.005 1.00 96.62 84 LYS A N 1
ATOM 664 C CA . LYS A 1 84 ? 11.991 8.330 -17.232 1.00 96.62 84 LYS A CA 1
ATOM 665 C C . LYS A 1 84 ? 11.260 7.908 -18.508 1.00 96.62 84 LYS A C 1
ATOM 667 O O . LYS A 1 84 ? 11.455 8.541 -19.540 1.00 96.62 84 LYS A O 1
ATOM 672 N N . ASN A 1 85 ? 10.412 6.886 -18.429 1.00 95.69 85 ASN A N 1
ATOM 673 C CA . ASN A 1 85 ? 9.586 6.421 -19.541 1.00 95.69 85 ASN A CA 1
ATOM 674 C C . ASN A 1 85 ? 8.224 7.138 -19.635 1.00 95.69 85 ASN A C 1
ATOM 676 O O . ASN A 1 85 ? 7.404 6.772 -20.473 1.00 95.69 85 ASN A O 1
ATOM 680 N N . GLY A 1 86 ? 7.964 8.145 -18.793 1.00 96.31 86 GLY A N 1
ATOM 681 C CA . GLY A 1 86 ? 6.712 8.906 -18.804 1.00 96.31 86 GLY A CA 1
ATOM 682 C C . GLY A 1 86 ? 5.520 8.184 -18.168 1.00 96.31 86 GLY A C 1
ATOM 683 O O . GLY A 1 86 ? 4.378 8.561 -18.419 1.00 96.31 86 GLY A O 1
ATOM 684 N N . GLU A 1 87 ? 5.753 7.147 -17.360 1.00 95.75 87 GLU A N 1
ATOM 685 C CA . GLU A 1 87 ? 4.681 6.441 -16.655 1.00 95.75 87 GLU A CA 1
ATOM 686 C C . GLU A 1 87 ? 4.207 7.209 -15.410 1.00 95.75 87 GLU A C 1
ATOM 688 O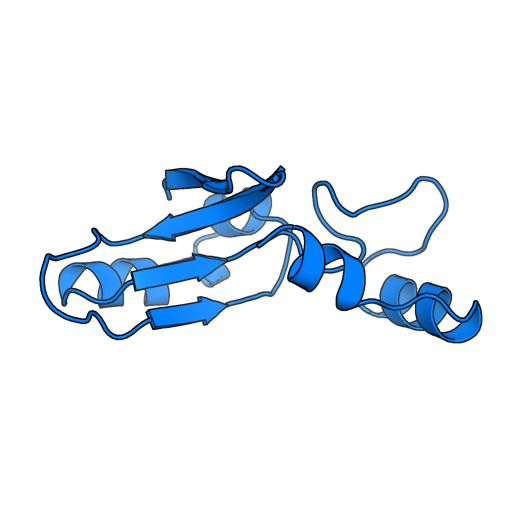 O . GLU A 1 87 ? 5.010 7.710 -14.619 1.00 95.75 87 GLU A O 1
ATOM 693 N N . ASP A 1 88 ? 2.889 7.234 -15.190 1.00 93.19 88 ASP A N 1
ATOM 694 C CA . ASP A 1 88 ? 2.282 7.780 -13.975 1.00 93.19 88 ASP A CA 1
ATOM 695 C C . ASP A 1 88 ? 2.269 6.724 -12.859 1.00 93.19 88 ASP A C 1
ATOM 697 O O . ASP A 1 88 ? 1.632 5.672 -12.975 1.00 93.19 88 ASP A O 1
ATOM 701 N N . LEU A 1 89 ? 2.971 7.012 -11.763 1.00 90.56 89 LEU A N 1
ATOM 702 C CA . LEU A 1 89 ? 3.086 6.102 -10.624 1.00 90.56 89 LEU A CA 1
ATOM 703 C C . LEU A 1 89 ? 1.829 6.064 -9.747 1.00 90.56 89 LEU A C 1
ATOM 705 O O . LEU A 1 89 ? 1.614 5.079 -9.048 1.00 90.56 89 LEU A O 1
ATOM 709 N N . MET A 1 90 ? 1.015 7.121 -9.755 1.00 87.31 90 MET A N 1
ATOM 710 C CA . MET A 1 90 ? -0.072 7.334 -8.796 1.00 87.31 90 MET A CA 1
ATOM 711 C C . MET A 1 90 ? -1.439 6.997 -9.381 1.00 87.31 90 MET A C 1
ATOM 713 O O . MET A 1 90 ? -2.265 6.387 -8.701 1.00 87.31 90 MET A O 1
ATOM 717 N N . GLN A 1 91 ? -1.690 7.354 -10.642 1.00 89.19 91 GLN A N 1
ATOM 718 C CA . GLN A 1 91 ? -2.977 7.137 -11.310 1.00 89.19 91 GLN A CA 1
ATOM 719 C C . GLN A 1 91 ? -3.476 5.692 -11.244 1.00 89.19 91 GLN A C 1
ATOM 721 O O . GLN A 1 91 ? -4.667 5.503 -10.979 1.00 89.19 91 GLN A O 1
ATOM 726 N N . PRO A 1 92 ? -2.627 4.659 -11.423 1.00 84.25 92 PRO A N 1
ATOM 727 C CA . PRO A 1 92 ? -3.081 3.287 -11.275 1.00 84.25 92 PRO A CA 1
ATOM 728 C C . PRO A 1 92 ? -3.650 3.004 -9.881 1.00 84.25 92 PRO A C 1
ATOM 730 O O . PRO A 1 92 ? -4.612 2.253 -9.776 1.00 84.25 92 PRO A O 1
ATOM 733 N N . PHE A 1 93 ? -3.097 3.585 -8.816 1.00 79.56 93 PHE A N 1
ATOM 734 C CA . PHE A 1 93 ? -3.614 3.403 -7.457 1.00 79.56 93 PHE A CA 1
ATOM 735 C C . PHE A 1 93 ? -4.886 4.218 -7.230 1.00 79.56 93 PHE A C 1
ATOM 737 O O . PHE A 1 93 ? -5.873 3.673 -6.752 1.00 79.56 93 PHE A O 1
ATOM 744 N N . VAL A 1 94 ? -4.906 5.486 -7.653 1.00 82.06 94 VAL A N 1
ATOM 745 C CA . VAL A 1 94 ? -6.068 6.377 -7.482 1.00 82.06 94 VAL A CA 1
ATOM 746 C C . VAL A 1 94 ? -7.314 5.829 -8.180 1.00 82.06 94 VAL A C 1
ATOM 748 O O . VAL A 1 94 ? -8.397 5.867 -7.609 1.00 82.06 94 VAL A O 1
ATOM 751 N N . LYS A 1 95 ? -7.174 5.272 -9.390 1.00 83.94 95 LYS A N 1
ATOM 752 C CA . LYS A 1 95 ? -8.303 4.709 -10.152 1.00 83.94 95 LYS A CA 1
ATOM 753 C C . LYS A 1 95 ? -8.848 3.392 -9.591 1.00 83.94 95 LYS A C 1
ATOM 755 O O . LYS A 1 95 ? -9.944 2.995 -9.972 1.00 83.94 95 LYS A O 1
ATOM 760 N N . ARG A 1 96 ? -8.070 2.688 -8.762 1.00 75.75 96 ARG A N 1
ATOM 761 C CA . ARG A 1 96 ? -8.414 1.370 -8.200 1.00 75.75 96 ARG A CA 1
ATOM 762 C C . ARG A 1 96 ? -8.840 1.445 -6.726 1.00 75.75 96 ARG A C 1
ATOM 764 O O . ARG A 1 96 ? -9.061 0.407 -6.097 1.00 75.75 96 ARG A O 1
ATOM 771 N N . CYS A 1 97 ? -8.927 2.647 -6.165 1.00 62.09 97 CYS A N 1
ATOM 772 C CA . CYS A 1 97 ? -9.473 2.900 -4.834 1.00 62.09 97 CYS A CA 1
ATOM 773 C C . CYS A 1 97 ? -10.982 3.158 -4.875 1.00 62.09 97 CYS A C 1
ATOM 775 O O . CYS A 1 97 ? -11.510 3.483 -5.964 1.00 62.09 97 CYS A O 1
#

Sequence (97 aa):
MRVLQTDNGTRFGLFGERKKTSSPTFFVFATSVDDMNKYEVYSETGRELAKQGWLYVTLDPPCHGRDSKKGEPATLSGWAHRVKNGEDLMQPFVKRC